Protein AF-A0A2V7N1V9-F1 (afdb_monomer)

Mean predicted aligned error: 5.11 Å

pLDDT: mean 90.15, std 15.2, range [33.81, 98.12]

Foldseek 3Di:
DDDDDPVNVLVVCPVPDDPVPRDPDDDDDPDADADPVRHGDVVVVVVVVDDPDDD

Radius of gyration: 14.3 Å; Cα contacts (8 Å, |Δi|>4): 24; chains: 1; bounding box: 35×31×33 Å

Solvent-accessible surface area (backbone atoms only — not comparable to full-atom values): 3833 Å² total; per-residue (Å²): 131,92,79,92,45,72,67,56,53,50,55,58,37,57,79,76,38,61,78,90,70,44,75,89,74,85,81,92,69,98,67,79,52,52,48,100,84,67,47,73,38,64,72,56,52,52,52,77,72,52,72,76,75,87,125

Structure (mmCIF, N/CA/C/O backbone):
data_AF-A0A2V7N1V9-F1
#
_entry.id   AF-A0A2V7N1V9-F1
#
loop_
_atom_site.group_PDB
_atom_site.id
_atom_site.type_symbol
_atom_site.label_atom_id
_atom_site.label_alt_id
_atom_site.label_comp_id
_atom_site.label_asym_id
_atom_site.label_entity_id
_atom_site.label_seq_id
_atom_site.pdbx_PDB_ins_code
_atom_site.Cartn_x
_atom_site.Cartn_y
_atom_site.Cartn_z
_atom_site.occupancy
_atom_site.B_iso_or_equiv
_atom_site.auth_seq_id
_atom_site.auth_comp_id
_atom_site.auth_asym_id
_atom_site.au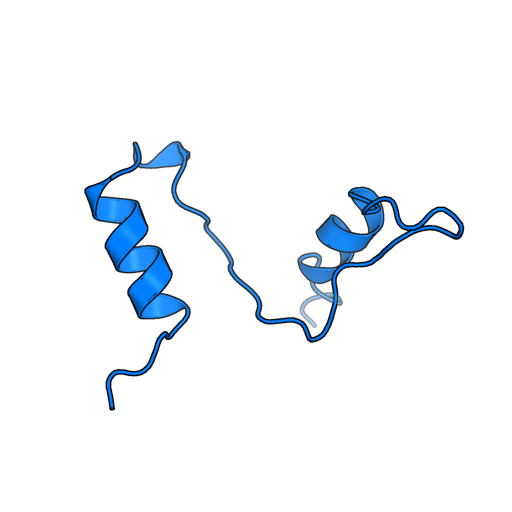th_atom_id
_atom_site.pdbx_PDB_model_num
ATOM 1 N N . THR A 1 1 ? -6.172 -21.196 11.258 1.00 59.84 1 THR A N 1
ATOM 2 C CA . THR A 1 1 ? -4.986 -20.488 10.727 1.00 59.84 1 THR A CA 1
ATOM 3 C C . THR A 1 1 ? -5.335 -19.019 10.616 1.00 59.84 1 THR A C 1
ATOM 5 O O . THR A 1 1 ? -6.431 -18.738 10.154 1.00 59.84 1 THR A O 1
ATOM 8 N N . ALA A 1 2 ? -4.504 -18.093 11.101 1.00 72.00 2 ALA A N 1
ATOM 9 C CA . ALA A 1 2 ? -4.796 -16.660 10.979 1.00 72.00 2 ALA A CA 1
ATOM 10 C C . ALA A 1 2 ? -4.575 -16.188 9.529 1.00 72.00 2 ALA A C 1
ATOM 12 O O . ALA A 1 2 ? -3.586 -16.577 8.908 1.00 72.00 2 ALA A O 1
ATOM 13 N N . GLU A 1 3 ? -5.488 -15.376 8.994 1.00 83.19 3 GLU A N 1
ATOM 14 C CA . GLU A 1 3 ? -5.450 -14.875 7.615 1.00 83.19 3 GLU A CA 1
ATOM 15 C C . GLU A 1 3 ? -4.902 -13.440 7.564 1.00 83.19 3 GLU A C 1
ATOM 17 O O . GLU A 1 3 ? -5.348 -12.560 8.304 1.00 83.19 3 GLU A O 1
ATOM 22 N N . LEU A 1 4 ? -3.930 -13.184 6.682 1.00 88.44 4 LEU A N 1
ATOM 23 C CA . LEU A 1 4 ? -3.373 -11.847 6.470 1.00 88.44 4 LEU A CA 1
ATOM 24 C C . LEU A 1 4 ? -4.178 -11.105 5.398 1.00 88.44 4 LEU A C 1
ATOM 26 O O . LEU A 1 4 ? -3.885 -11.189 4.207 1.00 88.44 4 LEU A O 1
ATOM 30 N N . THR A 1 5 ? -5.184 -10.348 5.827 1.00 95.38 5 THR A N 1
ATOM 31 C CA . THR A 1 5 ? -5.978 -9.504 4.925 1.00 95.38 5 THR A CA 1
ATOM 32 C C . THR A 1 5 ? -5.350 -8.120 4.746 1.00 95.38 5 THR A C 1
ATOM 34 O O . THR A 1 5 ? -4.636 -7.612 5.616 1.00 95.38 5 THR A O 1
ATOM 37 N N . LEU A 1 6 ? -5.657 -7.450 3.630 1.00 96.25 6 LEU A N 1
ATOM 38 C CA . LEU A 1 6 ? -5.210 -6.071 3.392 1.00 96.25 6 LEU A CA 1
ATOM 39 C C . LEU A 1 6 ? -5.740 -5.095 4.455 1.00 96.25 6 LEU A C 1
ATOM 41 O O . LEU A 1 6 ? -5.019 -4.190 4.873 1.00 96.25 6 LEU A O 1
ATOM 45 N N . ALA A 1 7 ? -6.972 -5.305 4.927 1.00 94.38 7 ALA A N 1
ATOM 46 C CA . ALA A 1 7 ? -7.564 -4.510 5.999 1.0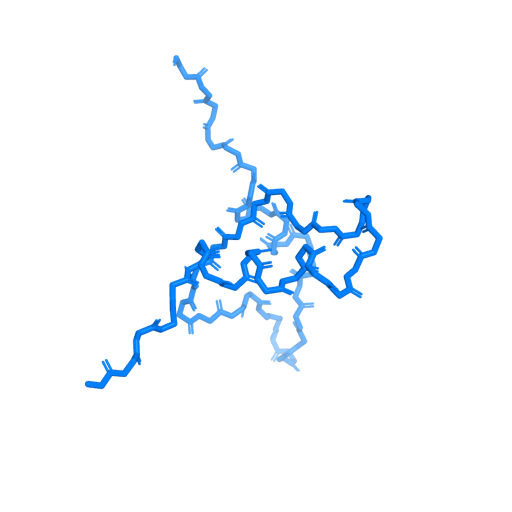0 94.38 7 ALA A CA 1
ATOM 47 C C . ALA A 1 7 ? -6.810 -4.698 7.325 1.00 94.38 7 ALA A C 1
ATOM 49 O O . ALA A 1 7 ? -6.490 -3.712 7.993 1.00 94.38 7 ALA A O 1
ATOM 50 N N . ALA A 1 8 ? -6.457 -5.942 7.673 1.00 95.12 8 ALA A N 1
ATOM 51 C CA . ALA A 1 8 ? -5.660 -6.239 8.861 1.00 95.12 8 ALA A CA 1
ATOM 52 C C . ALA A 1 8 ? -4.263 -5.602 8.778 1.00 95.12 8 ALA A C 1
ATOM 54 O O . ALA A 1 8 ? -3.810 -4.981 9.740 1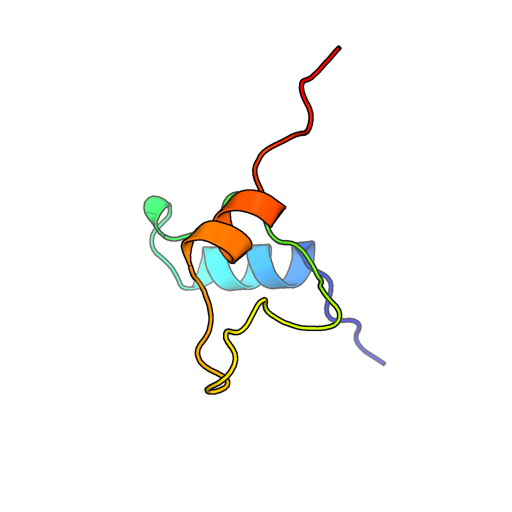.00 95.12 8 ALA A O 1
ATOM 55 N N . LEU A 1 9 ? -3.610 -5.669 7.612 1.00 95.44 9 LEU A N 1
ATOM 56 C CA . LEU A 1 9 ? -2.314 -5.025 7.386 1.00 95.44 9 LEU A CA 1
ATOM 57 C C . LEU A 1 9 ? -2.393 -3.496 7.532 1.00 95.44 9 LEU A C 1
ATOM 59 O O . LEU A 1 9 ? -1.528 -2.880 8.157 1.00 95.44 9 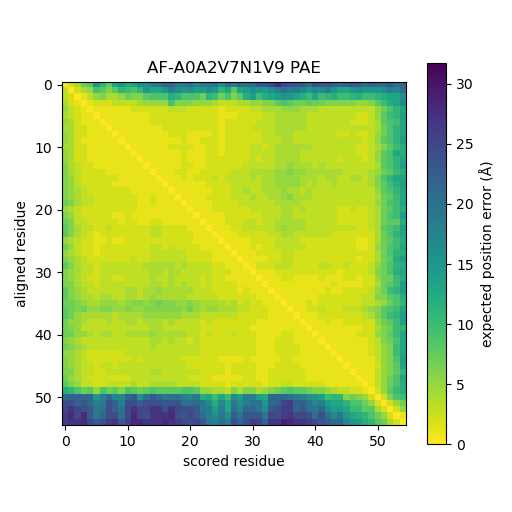LEU A O 1
ATOM 63 N N . GLN A 1 10 ? -3.443 -2.870 6.997 1.00 95.94 10 GLN A N 1
ATOM 64 C CA . GLN A 1 10 ? -3.646 -1.428 7.131 1.00 95.94 10 GLN A CA 1
ATOM 65 C C . GLN A 1 10 ? -3.925 -1.021 8.587 1.00 95.94 10 GLN A C 1
ATOM 67 O O . GLN A 1 10 ? -3.397 -0.009 9.051 1.00 95.94 10 GLN A O 1
ATOM 72 N N . ALA A 1 11 ? -4.721 -1.803 9.326 1.00 95.38 11 ALA A N 1
ATOM 73 C CA . ALA A 1 11 ? -4.983 -1.578 10.748 1.00 95.38 11 ALA A CA 1
ATOM 74 C C . ALA A 1 11 ? -3.701 -1.693 11.587 1.00 95.38 11 ALA A C 1
ATOM 76 O O . ALA A 1 11 ? -3.418 -0.823 12.410 1.00 95.38 11 ALA A O 1
ATOM 77 N N . TRP A 1 12 ? -2.877 -2.706 11.312 1.00 96.06 12 TRP A N 1
ATOM 78 C CA . TRP A 1 12 ? -1.564 -2.873 11.934 1.00 96.06 12 TRP A CA 1
ATOM 79 C C . TRP A 1 12 ? -0.636 -1.675 11.669 1.00 96.06 12 TRP A C 1
ATOM 81 O O . TRP A 1 12 ? 0.047 -1.209 12.586 1.00 96.06 12 TRP A O 1
ATOM 91 N N . ALA A 1 13 ? -0.650 -1.130 10.446 1.00 97.44 13 ALA A N 1
ATOM 92 C CA . ALA A 1 13 ? 0.147 0.036 10.067 1.00 97.44 13 ALA A CA 1
ATOM 93 C C . ALA A 1 13 ? -0.301 1.323 10.785 1.00 97.44 13 ALA A C 1
ATOM 95 O O . ALA A 1 13 ? 0.547 2.106 11.207 1.00 97.44 13 ALA A O 1
ATOM 96 N N . LYS A 1 14 ? -1.612 1.529 10.988 1.00 97.25 14 LYS A N 1
ATOM 97 C CA . LYS A 1 14 ? -2.159 2.692 11.721 1.00 97.25 14 LYS A CA 1
ATOM 98 C C . LYS A 1 14 ? -1.661 2.788 13.165 1.00 97.25 14 LYS A C 1
ATOM 100 O O . LYS A 1 14 ? -1.546 3.886 13.690 1.00 97.25 14 LYS A O 1
ATOM 105 N N . GLN A 1 15 ? -1.352 1.655 13.793 1.00 97.94 15 GLN A N 1
ATOM 106 C CA . GLN A 1 15 ? -0.813 1.615 15.157 1.00 97.94 15 GLN A CA 1
ATOM 107 C C . GLN A 1 15 ? 0.681 1.976 15.231 1.00 97.94 15 GLN A C 1
ATOM 109 O O . GLN A 1 15 ? 1.201 2.183 16.322 1.00 97.94 15 GLN A O 1
ATOM 114 N N . ARG A 1 16 ? 1.395 1.987 14.096 1.00 97.88 16 ARG A N 1
ATOM 115 C CA . ARG A 1 16 ? 2.872 2.043 14.039 1.00 97.88 16 ARG A CA 1
ATOM 116 C C . ARG A 1 16 ? 3.422 3.193 13.206 1.00 97.88 16 ARG A C 1
ATOM 118 O O . ARG A 1 16 ? 4.587 3.550 13.346 1.00 97.88 16 ARG A O 1
ATOM 125 N N . LEU A 1 17 ? 2.612 3.752 12.316 1.00 98.12 17 LEU A N 1
ATOM 126 C CA . LEU A 1 17 ? 2.993 4.829 11.417 1.00 98.12 17 LEU A CA 1
ATOM 127 C C . LEU A 1 17 ? 2.234 6.105 11.773 1.00 98.12 17 LEU A C 1
ATOM 129 O O . LEU A 1 17 ? 1.069 6.064 12.157 1.00 98.12 17 LEU A O 1
ATOM 133 N N . ALA A 1 18 ? 2.876 7.254 11.559 1.00 98.12 18 ALA A N 1
ATOM 134 C CA . ALA A 1 18 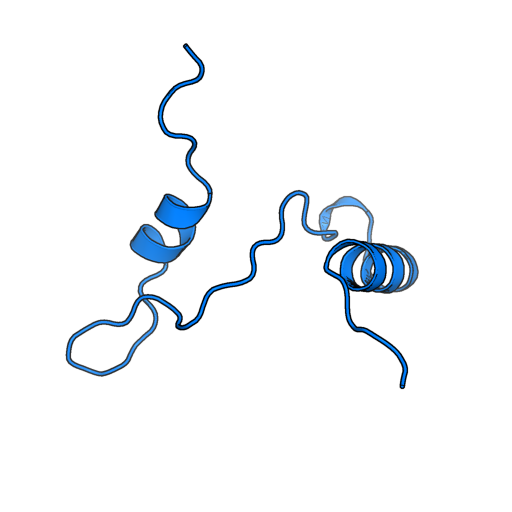? 2.171 8.530 11.572 1.00 98.12 18 ALA A CA 1
ATOM 135 C C . ALA A 1 18 ? 1.023 8.515 10.536 1.00 98.12 18 ALA A C 1
ATOM 137 O O . ALA A 1 18 ? 1.198 7.914 9.469 1.00 98.12 18 ALA A O 1
ATOM 138 N N . PRO A 1 19 ? -0.109 9.204 10.779 1.00 96.50 19 PRO A N 1
ATOM 139 C CA . PRO A 1 19 ? -1.302 9.107 9.931 1.00 96.50 19 PRO A CA 1
ATOM 140 C C . PRO A 1 19 ? -1.049 9.307 8.429 1.00 96.50 19 PRO A C 1
ATOM 142 O O . PRO A 1 19 ? -1.577 8.563 7.608 1.00 96.50 1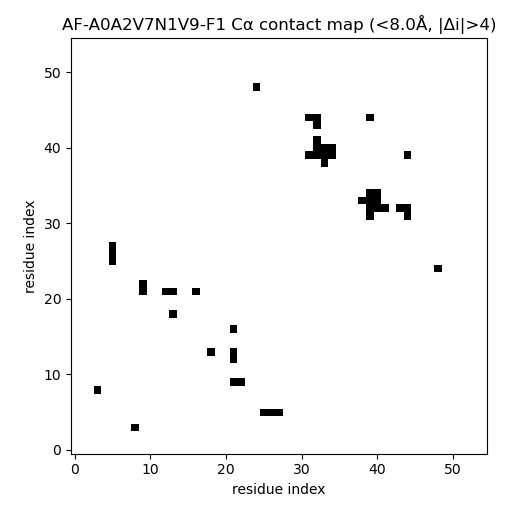9 PRO A O 1
ATOM 145 N N . TYR A 1 20 ? -0.176 10.248 8.055 1.00 96.38 20 TYR A N 1
ATOM 146 C CA . TYR A 1 20 ? 0.150 10.548 6.654 1.00 96.38 20 TYR A CA 1
ATOM 147 C C . TYR A 1 20 ? 1.007 9.476 5.952 1.00 96.38 20 TYR A C 1
ATOM 149 O O . TYR A 1 20 ? 1.136 9.498 4.730 1.00 96.38 20 TYR A O 1
ATOM 157 N N . LYS A 1 21 ? 1.607 8.544 6.704 1.00 97.38 21 LYS A N 1
ATOM 158 C CA . LYS A 1 21 ? 2.397 7.420 6.173 1.00 97.38 21 LYS A CA 1
ATOM 159 C C . LYS A 1 21 ? 1.565 6.154 5.981 1.00 97.38 21 LYS A C 1
ATOM 161 O O . LYS A 1 21 ? 2.055 5.194 5.392 1.00 97.38 21 LYS A O 1
ATOM 166 N N . VAL A 1 22 ? 0.330 6.127 6.483 1.00 97.31 22 VAL A N 1
ATOM 167 C CA . VAL A 1 22 ? -0.554 4.971 6.328 1.00 97.31 22 VAL A CA 1
ATOM 168 C C . VAL A 1 22 ? -0.987 4.869 4.858 1.00 97.31 22 VAL A C 1
ATOM 170 O O . VAL A 1 22 ? -1.548 5.830 4.323 1.00 97.31 22 VAL A O 1
ATOM 173 N N . PRO A 1 23 ? -0.763 3.725 4.179 1.00 95.06 23 PRO A N 1
ATOM 174 C CA . PRO A 1 23 ? -1.188 3.551 2.794 1.00 95.06 23 PRO A CA 1
ATOM 175 C C . PRO A 1 23 ? -2.702 3.719 2.654 1.00 95.06 23 PRO A C 1
ATOM 177 O O . PRO A 1 23 ? -3.468 3.104 3.394 1.00 95.06 23 PRO A O 1
ATOM 180 N N . ARG A 1 24 ? -3.143 4.535 1.690 1.00 92.81 24 ARG A N 1
ATOM 181 C CA . ARG A 1 24 ? -4.574 4.763 1.401 1.00 92.81 24 ARG A CA 1
ATOM 182 C C . ARG A 1 24 ? -5.196 3.656 0.550 1.00 92.81 24 ARG A C 1
ATOM 184 O O . ARG A 1 24 ? -6.393 3.423 0.643 1.00 92.81 24 ARG A O 1
ATOM 191 N N . ALA A 1 25 ? -4.381 2.980 -0.253 1.00 93.69 25 ALA A N 1
ATOM 192 C CA . ALA A 1 25 ? -4.777 1.858 -1.088 1.00 93.69 25 ALA A CA 1
ATOM 193 C C . ALA A 1 25 ? -3.721 0.756 -0.982 1.00 93.69 25 ALA A C 1
ATOM 195 O O . ALA A 1 25 ? -2.523 1.035 -0.917 1.00 93.69 25 ALA A O 1
ATOM 196 N N . LEU A 1 26 ? -4.179 -0.491 -0.969 1.00 95.31 26 LEU A N 1
ATOM 197 C CA . LEU A 1 26 ? -3.351 -1.689 -0.961 1.00 95.31 26 LEU A CA 1
ATOM 198 C C . LEU A 1 26 ? -3.902 -2.644 -2.015 1.00 95.31 26 LEU A C 1
ATOM 200 O O . LEU A 1 26 ? -5.114 -2.708 -2.219 1.00 95.31 26 LEU A O 1
ATOM 204 N N . ARG A 1 27 ? -3.022 -3.382 -2.688 1.00 94.44 27 ARG A N 1
ATOM 205 C CA . ARG A 1 27 ? -3.409 -4.352 -3.711 1.00 94.44 27 ARG A CA 1
ATOM 206 C C . ARG A 1 27 ? -2.499 -5.568 -3.628 1.00 94.44 27 ARG A C 1
ATOM 208 O O . ARG A 1 27 ? -1.281 -5.413 -3.636 1.00 94.44 27 ARG A O 1
ATOM 215 N N . CYS A 1 28 ? -3.088 -6.758 -3.565 1.00 94.44 28 CYS A N 1
ATOM 216 C CA . CYS A 1 28 ? -2.347 -8.000 -3.754 1.00 94.44 28 CYS A CA 1
ATOM 217 C C . CYS A 1 28 ? -2.108 -8.208 -5.251 1.00 94.44 28 CYS A C 1
ATOM 219 O O . CYS A 1 28 ? -3.027 -8.061 -6.056 1.00 94.44 28 CYS A O 1
ATOM 221 N N . VAL A 1 29 ? -0.876 -8.545 -5.618 1.00 95.12 29 VAL A N 1
ATOM 222 C CA . VAL A 1 29 ? -0.483 -8.878 -6.990 1.00 95.12 29 VAL A CA 1
ATOM 223 C C . VAL A 1 29 ? 0.378 -10.130 -6.963 1.00 95.12 29 VAL A C 1
ATOM 225 O O . VAL A 1 29 ? 1.117 -10.344 -6.006 1.00 95.12 29 VAL A O 1
ATOM 228 N N . HIS A 1 30 ? 0.305 -10.943 -8.015 1.00 95.00 30 HIS A N 1
ATOM 229 C CA . HIS A 1 30 ? 1.135 -12.146 -8.116 1.00 95.00 30 HIS A CA 1
ATOM 230 C C . HIS A 1 30 ? 2.630 -11.815 -8.230 1.00 95.00 30 HIS A C 1
ATOM 232 O O . HIS A 1 30 ? 3.462 -12.538 -7.692 1.00 95.00 30 HIS A O 1
ATOM 238 N N . ALA A 1 31 ? 2.974 -10.710 -8.898 1.00 96.19 31 ALA A N 1
ATOM 239 C CA . ALA A 1 31 ? 4.344 -10.230 -9.024 1.00 96.19 31 ALA A CA 1
ATOM 240 C C . ALA A 1 31 ? 4.382 -8.705 -9.184 1.00 96.19 31 ALA A C 1
ATOM 242 O O . ALA A 1 31 ? 3.447 -8.092 -9.701 1.00 96.19 31 ALA A O 1
ATOM 243 N N . LEU A 1 32 ? 5.489 -8.092 -8.760 1.00 97.50 32 LEU A N 1
ATOM 244 C CA . LEU A 1 32 ? 5.760 -6.686 -9.051 1.00 97.50 32 LEU A CA 1
ATOM 245 C C . LEU A 1 32 ? 6.232 -6.529 -10.507 1.00 97.50 32 LEU A C 1
ATOM 247 O O . LEU A 1 32 ? 7.072 -7.324 -10.937 1.00 97.50 32 LEU A O 1
ATOM 251 N N . PRO A 1 33 ? 5.781 -5.488 -11.234 1.00 97.12 33 PRO A N 1
ATOM 252 C CA . PRO A 1 33 ? 6.327 -5.128 -12.539 1.00 97.12 33 PRO A CA 1
ATOM 253 C C . PRO A 1 33 ? 7.838 -4.902 -12.453 1.00 97.12 33 PRO A C 1
ATOM 255 O O . PRO A 1 33 ? 8.313 -4.110 -11.629 1.00 97.12 33 PRO A O 1
ATOM 258 N N . ARG A 1 34 ? 8.602 -5.606 -13.291 1.00 98.12 34 ARG A N 1
ATOM 259 C CA . ARG A 1 34 ? 10.066 -5.537 -13.341 1.00 98.12 34 ARG A CA 1
ATOM 260 C C . ARG A 1 34 ? 10.539 -5.347 -14.777 1.00 98.12 34 ARG A C 1
ATOM 262 O O . ARG A 1 34 ? 9.890 -5.807 -15.707 1.00 98.12 34 ARG A O 1
ATOM 269 N N . ASN A 1 35 ? 11.679 -4.687 -14.949 1.00 97.00 35 ASN A N 1
ATOM 270 C CA . ASN A 1 35 ? 12.336 -4.591 -16.252 1.00 97.00 35 ASN A CA 1
ATOM 271 C C . ASN A 1 35 ? 13.106 -5.873 -16.608 1.00 97.00 35 ASN A C 1
ATOM 273 O O . ASN A 1 35 ? 13.199 -6.794 -15.798 1.00 97.00 35 ASN A O 1
ATOM 277 N N . ALA A 1 36 ? 13.725 -5.894 -17.793 1.00 96.88 36 ALA A N 1
ATOM 278 C CA . ALA A 1 36 ? 14.540 -7.019 -18.263 1.00 96.88 36 ALA A CA 1
ATOM 279 C C . ALA A 1 36 ? 15.682 -7.408 -17.300 1.00 96.88 36 ALA A C 1
ATOM 281 O O . ALA A 1 36 ? 16.088 -8.560 -17.259 1.00 96.88 36 ALA A O 1
ATOM 282 N N . MET A 1 37 ? 16.170 -6.466 -16.485 1.00 96.69 37 MET A N 1
ATOM 283 C CA . MET A 1 37 ? 17.214 -6.685 -15.473 1.00 96.69 37 MET A CA 1
ATOM 284 C C . MET A 1 37 ? 16.644 -7.035 -14.086 1.00 96.69 37 MET A C 1
ATOM 286 O O . MET A 1 37 ? 17.358 -6.984 -13.087 1.00 96.69 37 MET A O 1
ATOM 290 N N . GLY A 1 38 ? 15.341 -7.314 -13.984 1.00 97.06 38 GLY A N 1
ATOM 291 C CA . GLY A 1 38 ? 14.673 -7.692 -12.739 1.00 97.06 38 GLY A CA 1
ATOM 292 C C . GLY A 1 38 ? 14.431 -6.544 -11.751 1.00 97.06 38 GLY A C 1
ATOM 293 O O . GLY A 1 38 ? 13.980 -6.794 -10.633 1.00 97.06 38 GLY A O 1
ATOM 294 N N . LYS A 1 39 ? 14.687 -5.282 -12.111 1.00 97.88 39 LYS A N 1
ATOM 295 C CA . LYS A 1 39 ? 14.443 -4.120 -11.236 1.00 97.88 39 LYS A CA 1
ATOM 296 C C . LYS A 1 39 ? 12.973 -3.722 -11.271 1.00 97.88 39 LYS A C 1
ATOM 298 O O . LYS A 1 39 ? 12.391 -3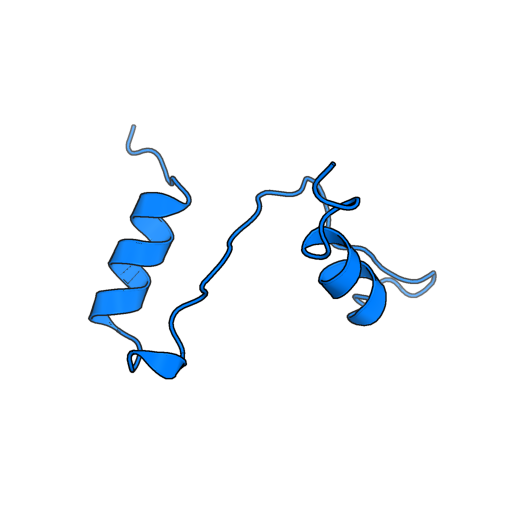.656 -12.348 1.00 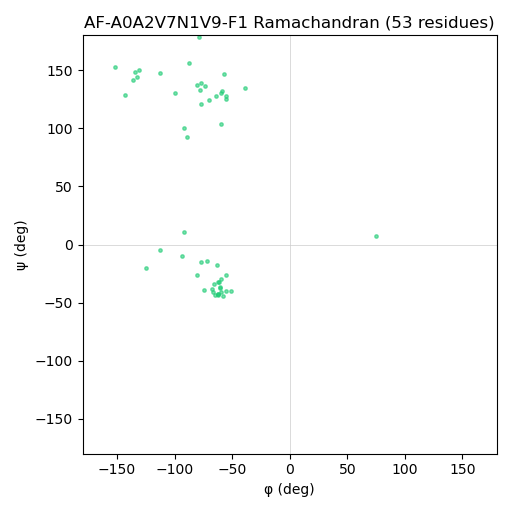97.88 39 LYS A O 1
ATOM 303 N N . VAL A 1 40 ? 12.391 -3.405 -10.110 1.00 97.94 40 VAL A N 1
ATOM 304 C CA . VAL A 1 40 ? 10.992 -2.954 -10.014 1.00 97.94 40 VAL A CA 1
ATOM 305 C C . VAL A 1 40 ? 10.806 -1.624 -10.738 1.00 97.94 40 VAL A C 1
ATOM 307 O O . VAL A 1 40 ? 11.505 -0.650 -10.447 1.00 97.94 40 VAL A O 1
ATOM 310 N N . MET A 1 41 ? 9.827 -1.571 -11.637 1.00 97.69 41 MET A N 1
ATOM 311 C CA . MET A 1 41 ? 9.478 -0.360 -12.372 1.00 97.69 41 MET A CA 1
ATOM 312 C C . MET A 1 41 ? 8.384 0.415 -11.642 1.00 97.69 41 MET A C 1
ATOM 314 O O . MET A 1 41 ? 7.199 0.102 -11.719 1.00 97.69 41 MET A O 1
ATOM 318 N N . LYS A 1 42 ? 8.790 1.460 -10.909 1.00 96.62 42 LYS A N 1
ATOM 319 C CA . LYS A 1 42 ? 7.874 2.315 -10.132 1.00 96.62 42 LYS A CA 1
ATOM 320 C C . LYS A 1 42 ? 6.731 2.928 -10.967 1.00 96.62 42 LYS A C 1
ATOM 322 O O . LYS A 1 42 ? 5.619 2.955 -10.441 1.00 96.62 42 LYS A O 1
ATOM 327 N N . PRO A 1 43 ? 6.938 3.397 -12.219 1.00 96.25 43 PRO A N 1
ATOM 328 C CA . PRO A 1 43 ? 5.844 3.932 -13.039 1.00 96.25 43 PRO A CA 1
ATOM 329 C C . PRO A 1 43 ? 4.735 2.908 -13.317 1.00 96.25 43 PRO A C 1
ATOM 331 O O . PRO A 1 43 ? 3.549 3.252 -13.264 1.00 96.25 43 PRO A O 1
ATOM 334 N N . ASP A 1 44 ? 5.122 1.651 -13.530 1.00 95.94 44 ASP A N 1
ATOM 335 C CA . ASP A 1 44 ? 4.205 0.538 -13.782 1.00 95.94 44 ASP A CA 1
ATOM 336 C C . ASP A 1 44 ? 3.505 0.108 -12.494 1.00 95.94 44 ASP A C 1
ATOM 338 O O . ASP A 1 44 ? 2.299 -0.119 -12.491 1.00 95.94 44 ASP A O 1
ATOM 342 N N . VAL A 1 45 ? 4.217 0.100 -11.360 1.00 96.19 45 VAL A N 1
ATOM 343 C CA . VAL A 1 45 ? 3.590 -0.086 -10.041 1.00 96.19 45 VAL A CA 1
ATOM 344 C C . VAL A 1 45 ? 2.542 0.996 -9.786 1.00 96.19 45 VAL A C 1
ATOM 346 O O . VAL A 1 45 ? 1.439 0.685 -9.345 1.00 96.19 45 VAL A O 1
ATOM 349 N N . ALA A 1 46 ? 2.842 2.260 -10.096 1.00 94.75 46 ALA A N 1
ATOM 350 C CA . ALA A 1 46 ? 1.873 3.345 -9.969 1.00 94.75 46 ALA A CA 1
ATOM 351 C C . ALA A 1 46 ? 0.656 3.134 -10.888 1.00 94.75 46 ALA A C 1
ATOM 353 O O . ALA A 1 46 ? -0.456 3.496 -10.507 1.00 94.75 46 ALA A O 1
ATOM 354 N N . ALA A 1 47 ? 0.837 2.514 -12.061 1.00 94.88 47 ALA A N 1
ATOM 355 C CA . ALA A 1 47 ? -0.254 2.182 -12.981 1.00 94.88 47 ALA A CA 1
ATOM 356 C C . ALA A 1 47 ? -1.271 1.216 -12.371 1.00 94.88 47 ALA A C 1
ATOM 358 O O . ALA A 1 47 ? -2.461 1.358 -12.627 1.00 94.88 47 ALA A O 1
ATOM 359 N N . LEU A 1 48 ? -0.830 0.308 -11.495 1.00 94.12 48 LEU A N 1
ATOM 360 C CA . LEU A 1 48 ? -1.706 -0.642 -10.798 1.00 94.12 48 LEU A CA 1
ATOM 361 C C . LEU A 1 48 ? -2.736 0.032 -9.876 1.00 94.12 48 LEU A C 1
ATOM 363 O O . LEU A 1 48 ? -3.700 -0.625 -9.476 1.00 94.12 48 LEU A O 1
ATOM 367 N N . PHE A 1 49 ? -2.525 1.304 -9.524 1.00 93.00 49 PHE A N 1
ATOM 368 C CA . PHE A 1 49 ? -3.395 2.101 -8.653 1.00 93.00 49 PHE A CA 1
ATOM 369 C C . PHE A 1 49 ? -4.100 3.251 -9.379 1.00 93.00 49 PHE A C 1
ATOM 371 O O . PHE A 1 49 ? -4.928 3.930 -8.773 1.00 93.00 49 PHE A O 1
ATOM 378 N N . ARG A 1 50 ? -3.794 3.484 -10.661 1.00 89.00 50 ARG A N 1
ATOM 379 C CA . ARG A 1 50 ? -4.582 4.394 -11.494 1.00 89.00 50 ARG A CA 1
ATOM 380 C C . ARG A 1 50 ? -5.851 3.646 -11.897 1.00 89.00 50 ARG A C 1
ATOM 382 O O . ARG A 1 50 ? -5.775 2.567 -12.476 1.00 89.00 50 ARG A O 1
ATOM 389 N N . SER A 1 51 ? 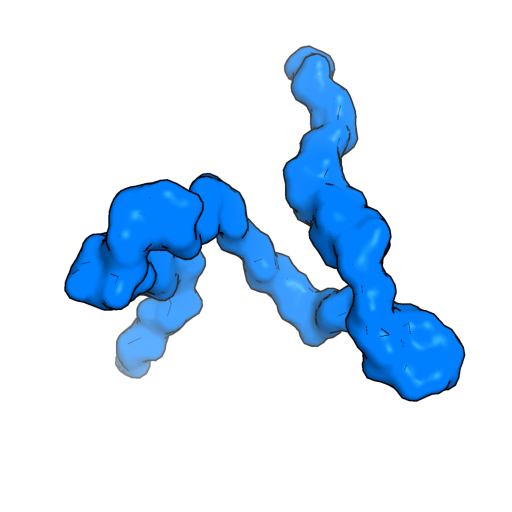-7.017 4.176 -11.550 1.00 68.62 51 SER A N 1
ATOM 390 C CA . SER A 1 51 ? -8.295 3.655 -12.032 1.00 68.62 51 SER A CA 1
ATOM 391 C C . SER A 1 51 ? -8.319 3.715 -13.564 1.00 68.62 51 SER A C 1
ATOM 393 O O . SER A 1 51 ? -8.027 4.764 -14.139 1.00 68.62 51 SER A O 1
ATOM 395 N N . ALA A 1 52 ? -8.719 2.626 -14.232 1.00 55.69 52 ALA A N 1
ATOM 396 C CA . ALA A 1 52 ? -9.443 2.795 -15.490 1.00 55.69 52 ALA A CA 1
ATOM 397 C C . ALA A 1 52 ? -10.642 3.692 -15.154 1.00 55.69 52 ALA A C 1
ATOM 399 O O . ALA A 1 52 ? -11.281 3.456 -14.126 1.00 55.69 52 ALA A O 1
ATOM 400 N N . GLY A 1 53 ? -10.829 4.777 -15.908 1.00 42.47 53 GLY A N 1
ATOM 401 C CA . GLY A 1 53 ? -11.737 5.872 -15.570 1.00 42.47 53 GLY A CA 1
ATOM 402 C C . GLY A 1 53 ? -13.046 5.396 -14.943 1.00 42.47 53 GLY A C 1
ATOM 403 O O . GLY A 1 53 ? -13.665 4.441 -15.405 1.00 42.47 53 GLY A O 1
ATOM 404 N N . ARG A 1 54 ? -13.443 6.066 -13.863 1.00 39.03 54 ARG A N 1
ATOM 405 C CA . ARG A 1 54 ? -14.800 5.981 -13.334 1.00 39.03 54 ARG A CA 1
ATOM 406 C C . ARG A 1 54 ? -15.728 6.457 -14.462 1.00 39.03 54 ARG A C 1
ATOM 408 O O . ARG A 1 54 ? -15.715 7.649 -14.760 1.00 39.03 54 ARG A O 1
ATOM 415 N N . ALA A 1 55 ? -16.396 5.524 -15.137 1.00 33.81 55 ALA A N 1
ATOM 416 C CA . ALA A 1 55 ? -17.629 5.809 -15.863 1.00 33.81 55 ALA A CA 1
ATOM 417 C C . ALA A 1 55 ? -18.751 6.048 -14.845 1.00 33.81 55 ALA A C 1
ATOM 419 O O . ALA A 1 55 ? -18.671 5.450 -13.741 1.00 33.81 55 ALA A O 1
#

Secondary structure (DSSP, 8-state):
-----HHHHHHHHHTTS-GGGS-S-----SS--B-TTS-B-HHHHHHTTSPS---

Sequence (55 aa):
TAELTLAALQAWAKQRLAPYKVPRALRCVHALPRNAMGKVMKPDVAALFRSAGRA

Nearest PDB structures (foldseek):
  4fuq-assembly4_D  TM=8.794E-01  e=8.639E-02  Rhodopseudomonas palustris CGA009
  5upq-assembly1_A  TM=8.437E-01  e=7.468E-02  Streptomyces platensis subsp. rosaceus
  4fuq-assembly2_B  TM=8.551E-01  e=9.993E-02  Rhodopseudomonas palustris CGA009
  5e7q-assembly1_B  TM=8.593E-01  e=4.288E-01  Streptomyces platensis subsp. rosaceus
  5upt-assembly1_A-2  TM=7.881E-01  e=5.335E-01  Streptomyces platensis subsp. rosaceus